Protein AF-A0A1H7MNG2-F1 (afdb_monomer)

Sequence (166 aa):
MIYARLPNTFEGHSAILHAWKQIKAMLRLNQRPMMLIAYEEQSLQQQHTYHSALKDLARDCLLGGEQRDAETWKRSTLAAFYEATRQDPEFAPMWQAMEVVSVPSMDCVGFHLYSPRSRVFPHPLAGAYLAFLHETGDARGVKWSPTSLGRQEAANDASASQREAA

Structure (mmCIF, N/CA/C/O backbone):
data_AF-A0A1H7MNG2-F1
#
_entry.id   AF-A0A1H7MNG2-F1
#
loop_
_atom_site.group_PDB
_atom_site.id
_atom_site.type_symbol
_atom_site.label_atom_id
_atom_site.label_alt_id
_atom_site.label_comp_id
_atom_site.label_asym_id
_atom_site.label_entity_id
_atom_site.label_seq_id
_atom_site.pdbx_PDB_ins_code
_atom_site.Cartn_x
_atom_site.Cartn_y
_atom_site.Cartn_z
_atom_site.occupancy
_atom_site.B_iso_or_equiv
_atom_site.auth_seq_id
_atom_site.auth_comp_id
_atom_site.auth_asym_id
_atom_site.auth_atom_id
_atom_site.pdbx_PDB_model_num
ATOM 1 N N . MET A 1 1 ? 10.542 8.604 0.014 1.00 59.88 1 MET A N 1
ATOM 2 C CA . MET A 1 1 ? 10.933 8.188 -1.347 1.00 59.88 1 MET A CA 1
ATOM 3 C C . MET A 1 1 ? 10.214 9.104 -2.319 1.00 59.88 1 MET A C 1
ATOM 5 O O . MET A 1 1 ? 9.011 9.271 -2.161 1.00 59.88 1 MET A O 1
ATOM 9 N N . ILE A 1 2 ? 10.959 9.785 -3.190 1.00 65.44 2 ILE A N 1
ATOM 10 C CA . ILE A 1 2 ? 10.422 10.716 -4.193 1.00 65.44 2 ILE A CA 1
ATOM 11 C C . ILE A 1 2 ? 10.237 9.908 -5.476 1.00 65.44 2 ILE A C 1
ATOM 13 O O . ILE A 1 2 ? 11.174 9.223 -5.881 1.00 65.44 2 ILE A O 1
ATOM 17 N N . TYR A 1 3 ? 9.058 9.980 -6.087 1.00 67.50 3 TYR A N 1
ATOM 18 C CA . TYR A 1 3 ? 8.751 9.308 -7.348 1.00 67.50 3 TYR A CA 1
ATOM 19 C C . TYR A 1 3 ? 8.491 10.361 -8.425 1.00 67.50 3 TYR A C 1
ATOM 21 O O . TYR A 1 3 ? 7.786 11.339 -8.176 1.00 67.50 3 TYR A O 1
ATOM 29 N N . ALA A 1 4 ? 9.086 10.178 -9.602 1.00 76.56 4 ALA A N 1
ATOM 30 C CA . ALA A 1 4 ? 8.898 11.038 -10.763 1.00 76.56 4 ALA A CA 1
ATOM 31 C C . ALA A 1 4 ? 8.771 10.152 -12.005 1.00 76.56 4 ALA A C 1
ATOM 33 O O . ALA A 1 4 ? 9.703 9.420 -12.337 1.00 76.56 4 ALA A O 1
ATOM 34 N N . ARG A 1 5 ? 7.609 10.203 -12.660 1.00 71.44 5 ARG A N 1
ATOM 35 C CA . ARG A 1 5 ? 7.332 9.486 -13.909 1.00 71.44 5 ARG A CA 1
ATOM 36 C C . ARG A 1 5 ? 7.825 10.318 -15.091 1.00 71.44 5 ARG A C 1
ATOM 38 O O . ARG A 1 5 ? 7.710 11.542 -15.065 1.00 71.44 5 ARG A O 1
ATOM 45 N N . LEU A 1 6 ? 8.370 9.657 -16.111 1.00 81.31 6 LEU A N 1
ATOM 46 C CA . LEU A 1 6 ? 8.923 10.295 -17.310 1.00 81.31 6 LEU A CA 1
ATOM 47 C C . LEU A 1 6 ? 8.179 9.786 -18.561 1.00 81.31 6 LEU A C 1
ATOM 49 O O . LEU A 1 6 ? 8.729 8.956 -19.281 1.00 81.31 6 LEU A O 1
ATOM 53 N N . PRO A 1 7 ? 6.926 10.218 -18.801 1.00 70.69 7 PRO A N 1
ATOM 54 C CA . PRO A 1 7 ? 6.098 9.659 -19.875 1.00 70.69 7 PRO A CA 1
ATOM 55 C C . PRO A 1 7 ? 6.575 10.084 -21.273 1.00 70.69 7 PRO A C 1
ATOM 57 O O . PRO A 1 7 ? 6.586 9.280 -22.199 1.00 70.69 7 PRO A O 1
ATOM 60 N N . ASN A 1 8 ? 7.029 11.329 -21.420 1.00 79.69 8 ASN A N 1
ATOM 61 C CA . ASN A 1 8 ? 7.635 11.856 -22.641 1.00 79.69 8 ASN A CA 1
ATOM 62 C C . ASN A 1 8 ? 8.753 12.861 -22.298 1.00 79.69 8 ASN A C 1
ATOM 64 O O . ASN A 1 8 ? 9.020 13.158 -21.129 1.00 79.69 8 ASN A O 1
ATOM 68 N N . THR A 1 9 ? 9.441 13.380 -23.316 1.00 77.25 9 THR A N 1
ATOM 69 C CA . THR A 1 9 ? 10.607 14.265 -23.145 1.00 77.25 9 THR A CA 1
ATOM 70 C C . THR A 1 9 ? 10.271 15.587 -22.449 1.00 77.25 9 THR A C 1
ATOM 72 O O . THR A 1 9 ? 11.054 16.052 -21.618 1.00 77.25 9 THR A O 1
ATOM 75 N N . PHE A 1 10 ? 9.113 16.181 -22.741 1.00 75.88 10 PHE A N 1
ATOM 76 C CA . PHE A 1 10 ? 8.705 17.473 -22.184 1.00 75.88 10 PHE A CA 1
ATOM 77 C C . PHE A 1 10 ? 8.253 17.360 -20.725 1.00 75.88 10 PHE A C 1
ATOM 79 O O . PHE A 1 10 ? 8.715 18.110 -19.859 1.00 75.88 10 PHE A O 1
ATOM 86 N N . GLU A 1 11 ? 7.393 16.395 -20.419 1.00 73.56 11 GLU A N 1
ATOM 87 C CA . GLU A 1 11 ? 6.890 16.187 -19.062 1.00 73.56 11 GLU A CA 1
ATOM 88 C C . GLU A 1 11 ? 7.941 15.572 -18.151 1.00 73.56 11 GLU A C 1
ATOM 90 O O . GLU A 1 11 ? 8.072 15.978 -16.994 1.00 73.56 11 GLU A O 1
ATOM 95 N N . GLY A 1 12 ? 8.762 14.671 -18.694 1.00 81.69 12 GLY A N 1
ATOM 96 C CA . GLY A 1 12 ? 9.892 14.102 -17.978 1.00 81.69 12 GLY A CA 1
ATOM 97 C C . GLY A 1 12 ? 10.885 15.175 -17.535 1.00 81.69 12 GLY A C 1
ATOM 98 O O . GLY A 1 12 ? 11.341 15.158 -16.392 1.00 81.69 12 GLY A O 1
ATOM 99 N N . HIS A 1 13 ? 11.161 16.172 -18.382 1.00 79.88 13 HIS A N 1
ATOM 100 C CA . HIS A 1 13 ? 12.006 17.304 -18.002 1.00 79.88 13 HIS A CA 1
ATOM 101 C C . HIS A 1 13 ? 11.436 18.071 -16.797 1.00 79.88 13 HIS A C 1
ATOM 103 O O . HIS A 1 13 ? 12.147 18.318 -15.819 1.00 79.88 13 HIS A O 1
ATOM 109 N N . SER A 1 14 ? 10.141 18.398 -16.826 1.00 82.62 14 SER A N 1
ATOM 110 C CA . SER A 1 14 ? 9.462 19.080 -15.716 1.00 82.62 14 SER A CA 1
ATOM 111 C C . SER A 1 14 ? 9.470 18.246 -14.426 1.00 82.62 14 SER A C 1
ATOM 113 O O . SER A 1 14 ? 9.797 18.759 -13.349 1.00 82.62 14 SER A O 1
ATOM 115 N N . ALA A 1 15 ? 9.186 16.944 -14.526 1.00 81.06 15 ALA A N 1
ATOM 116 C CA . ALA A 1 15 ? 9.182 16.017 -13.398 1.00 81.06 15 ALA A CA 1
ATOM 117 C C . ALA A 1 15 ? 10.573 15.886 -12.750 1.00 81.06 15 ALA A C 1
ATOM 119 O O . ALA A 1 15 ? 10.695 15.949 -11.522 1.00 81.06 15 ALA A O 1
ATOM 120 N N . ILE A 1 16 ? 11.637 15.800 -13.559 1.00 87.06 16 ILE A N 1
ATOM 121 C CA . ILE A 1 16 ? 13.027 15.796 -13.076 1.00 87.06 16 ILE A CA 1
ATOM 122 C C . ILE A 1 16 ? 13.352 17.106 -12.366 1.00 87.06 16 ILE A C 1
ATOM 124 O O . ILE A 1 16 ? 13.914 17.078 -11.272 1.00 87.06 16 ILE A O 1
ATOM 128 N N . LEU A 1 17 ? 12.982 18.258 -12.935 1.00 89.00 17 LEU A N 1
ATOM 129 C CA . LEU A 1 17 ? 13.218 19.552 -12.290 1.00 89.00 17 LEU A CA 1
ATOM 130 C C . LEU A 1 17 ? 12.484 19.668 -10.950 1.00 89.00 17 LEU A C 1
ATOM 132 O O . LEU A 1 17 ? 13.028 20.229 -9.994 1.00 89.00 17 LEU A O 1
ATOM 136 N N . HIS A 1 18 ? 11.269 19.127 -10.853 1.00 83.69 18 HIS A N 1
ATOM 137 C CA . HIS A 1 18 ? 10.522 19.094 -9.601 1.00 83.69 18 HIS A CA 1
ATOM 138 C C . HIS A 1 18 ? 11.220 18.219 -8.548 1.00 83.69 18 HIS A C 1
ATOM 140 O O . HIS A 1 18 ? 11.464 18.682 -7.431 1.00 83.69 18 HIS A O 1
ATOM 146 N N . ALA A 1 19 ? 11.618 16.996 -8.913 1.00 85.31 19 ALA A N 1
ATOM 147 C CA . ALA A 1 19 ? 12.379 16.108 -8.034 1.00 85.31 19 ALA A CA 1
ATOM 148 C C . ALA A 1 19 ? 13.726 16.732 -7.624 1.00 85.31 19 ALA A C 1
ATOM 150 O O . ALA A 1 19 ? 14.122 16.675 -6.457 1.00 85.31 19 ALA A O 1
ATOM 151 N N . TRP A 1 20 ? 14.399 17.416 -8.553 1.00 90.69 20 TRP A N 1
ATOM 152 C CA . TRP A 1 20 ? 15.676 18.082 -8.316 1.00 90.69 20 TRP A CA 1
ATOM 153 C C . TRP A 1 20 ? 15.587 19.182 -7.258 1.00 90.69 20 TRP A C 1
ATOM 155 O O . TRP A 1 20 ? 16.503 19.318 -6.449 1.00 90.69 20 TRP A O 1
ATOM 165 N N . LYS A 1 21 ? 14.482 19.939 -7.190 1.00 90.50 21 LYS A N 1
ATOM 166 C CA . LYS A 1 21 ? 14.283 20.947 -6.129 1.00 90.50 21 LYS A CA 1
ATOM 167 C C . LYS A 1 21 ? 14.353 20.321 -4.734 1.00 90.50 21 LYS A C 1
ATOM 169 O O . LYS A 1 21 ? 14.997 20.880 -3.847 1.00 90.50 21 LYS A O 1
ATOM 174 N N . GLN A 1 22 ? 13.736 19.155 -4.560 1.00 86.56 22 GLN A N 1
ATOM 175 C CA . GLN A 1 22 ? 13.725 18.428 -3.290 1.00 86.56 22 GLN A CA 1
ATOM 176 C C . GLN A 1 22 ? 15.097 17.804 -2.995 1.00 86.56 22 GLN A C 1
ATOM 178 O O . GLN A 1 22 ? 15.631 17.974 -1.900 1.00 86.56 22 GLN A O 1
ATOM 183 N N . ILE A 1 23 ? 15.722 17.170 -3.993 1.00 89.50 23 ILE A N 1
ATOM 184 C CA . ILE A 1 23 ? 17.072 16.591 -3.876 1.00 89.50 23 ILE A CA 1
ATOM 185 C C . ILE A 1 23 ? 18.098 17.664 -3.502 1.00 89.50 23 ILE A C 1
ATOM 187 O O . ILE A 1 23 ? 18.907 17.466 -2.598 1.00 89.50 23 ILE A O 1
ATOM 191 N N . LYS A 1 24 ? 18.037 18.838 -4.138 1.00 92.12 24 LYS A N 1
ATOM 192 C CA . LYS A 1 24 ? 18.921 19.972 -3.845 1.00 92.12 24 LYS A CA 1
ATOM 193 C C . LYS A 1 24 ? 18.782 20.448 -2.398 1.00 92.12 24 LYS A C 1
ATOM 195 O O . LYS A 1 24 ? 19.783 20.817 -1.789 1.00 92.12 24 LYS A O 1
ATOM 200 N N . ALA A 1 25 ? 17.570 20.439 -1.841 1.00 90.19 25 ALA A N 1
ATOM 201 C CA . ALA A 1 25 ? 17.353 20.762 -0.433 1.00 90.19 25 ALA A CA 1
ATOM 202 C C . ALA A 1 25 ? 17.999 19.718 0.496 1.00 90.19 25 ALA A C 1
ATOM 204 O O . ALA A 1 25 ? 18.673 20.096 1.449 1.00 90.19 25 ALA A O 1
ATOM 205 N N . MET A 1 26 ? 17.882 18.426 0.174 1.00 88.12 26 MET A N 1
ATOM 206 C CA . MET A 1 26 ? 18.513 17.337 0.937 1.00 88.12 26 MET A CA 1
ATOM 207 C C . MET A 1 26 ? 20.047 17.407 0.890 1.00 88.12 26 MET A C 1
ATOM 209 O O . MET A 1 26 ? 20.707 17.280 1.920 1.00 88.12 26 MET A O 1
ATOM 213 N N . LEU A 1 27 ? 20.626 17.685 -0.283 1.00 92.19 27 LEU A N 1
ATOM 214 C CA . LEU A 1 27 ? 22.076 17.837 -0.451 1.00 92.19 27 LEU A CA 1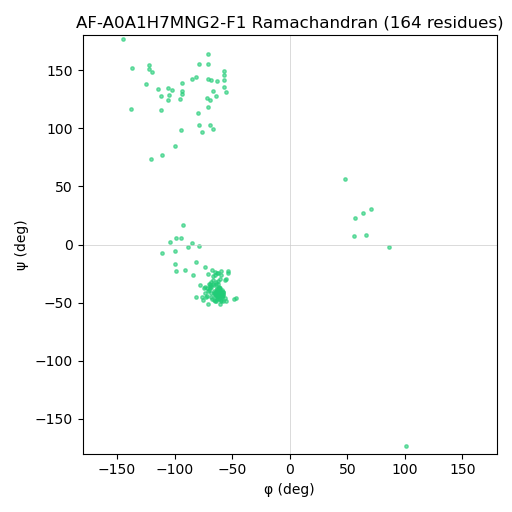
ATOM 215 C C . LEU A 1 27 ? 22.638 19.016 0.356 1.00 92.19 27 LEU A C 1
ATOM 217 O O . LEU A 1 27 ? 23.712 18.904 0.937 1.00 92.19 27 LEU A O 1
ATOM 221 N N . ARG A 1 28 ? 21.899 20.132 0.451 1.00 94.50 28 ARG A N 1
ATOM 222 C CA . ARG A 1 28 ? 22.279 21.278 1.303 1.00 94.50 28 ARG A CA 1
ATOM 223 C C . ARG A 1 28 ? 22.322 20.932 2.792 1.00 94.50 28 ARG A C 1
ATOM 225 O O . ARG A 1 28 ? 23.028 21.597 3.539 1.00 94.50 28 ARG A O 1
ATOM 232 N N . LEU A 1 29 ? 21.587 19.904 3.207 1.00 92.88 29 LEU A N 1
ATOM 233 C CA . LEU A 1 29 ? 21.565 19.383 4.573 1.00 92.88 29 LEU A CA 1
ATOM 234 C C . LEU A 1 29 ? 22.579 18.240 4.783 1.00 92.88 29 LEU A C 1
ATOM 236 O O . LEU A 1 29 ? 22.458 17.494 5.750 1.00 92.88 29 LEU A O 1
ATOM 240 N N . ASN A 1 30 ? 23.561 18.074 3.883 1.00 91.69 30 ASN A N 1
ATOM 241 C CA . ASN A 1 30 ? 24.557 16.992 3.898 1.00 91.69 30 ASN A CA 1
ATOM 242 C C . ASN A 1 30 ? 23.966 15.569 3.897 1.00 91.69 30 ASN A C 1
ATOM 244 O O . ASN A 1 30 ? 24.635 14.603 4.271 1.00 91.69 30 ASN A O 1
ATOM 248 N N . GLN A 1 31 ? 22.726 15.406 3.435 1.00 91.06 31 GLN A N 1
ATOM 249 C CA . GLN A 1 31 ? 22.147 14.085 3.206 1.00 91.06 31 GLN A CA 1
ATOM 250 C C . GLN A 1 31 ? 22.674 13.498 1.888 1.00 91.06 31 GLN A C 1
ATOM 252 O O . GLN A 1 31 ? 23.057 14.231 0.976 1.00 91.06 31 GLN A O 1
ATOM 257 N N . ARG A 1 32 ? 22.675 12.164 1.767 1.00 87.81 32 ARG A N 1
ATOM 258 C CA . ARG A 1 32 ? 23.110 11.437 0.560 1.00 87.81 32 ARG A CA 1
ATOM 259 C C . ARG A 1 32 ? 21.915 10.764 -0.130 1.00 87.81 32 ARG A C 1
ATOM 261 O O . ARG A 1 32 ? 21.717 9.563 0.055 1.00 87.81 32 ARG A O 1
ATOM 268 N N . PRO A 1 33 ? 21.075 11.514 -0.867 1.00 84.69 33 PRO A N 1
ATOM 269 C CA . PRO A 1 33 ? 19.953 10.927 -1.590 1.00 84.69 33 PRO A CA 1
ATOM 270 C C . PRO A 1 33 ? 20.448 10.048 -2.751 1.00 84.69 33 PRO A C 1
ATOM 272 O O . PRO A 1 33 ? 21.394 10.403 -3.449 1.00 84.69 33 PRO A O 1
ATOM 275 N N . MET A 1 34 ? 19.778 8.916 -2.972 1.00 82.31 34 MET A N 1
ATOM 276 C CA . MET A 1 34 ? 19.978 8.029 -4.123 1.00 82.31 34 MET A CA 1
ATOM 277 C C . MET A 1 34 ? 18.803 8.196 -5.091 1.00 82.31 34 MET A C 1
ATOM 279 O O . MET A 1 34 ? 17.650 8.208 -4.660 1.00 82.31 34 MET A O 1
ATOM 283 N N . MET A 1 35 ? 19.091 8.313 -6.388 1.00 79.56 35 MET A N 1
ATOM 284 C CA . MET A 1 35 ? 18.084 8.320 -7.451 1.00 79.56 35 MET A CA 1
ATOM 285 C C . MET A 1 35 ? 18.115 6.975 -8.177 1.00 79.56 35 MET A C 1
ATOM 287 O O . MET A 1 35 ? 19.181 6.530 -8.595 1.00 79.56 35 MET A O 1
ATOM 291 N N . LEU A 1 36 ? 16.952 6.340 -8.319 1.00 77.25 36 LEU A N 1
ATOM 292 C CA . LEU A 1 36 ? 16.772 5.107 -9.081 1.00 77.25 36 LEU A CA 1
ATOM 293 C C . LEU A 1 36 ? 15.928 5.426 -10.316 1.00 77.25 36 LEU A C 1
ATOM 295 O O . LEU A 1 36 ? 14.853 6.007 -10.181 1.00 77.25 36 LEU A O 1
ATOM 299 N N . ILE A 1 37 ? 16.410 5.038 -11.495 1.00 79.50 37 ILE A N 1
ATOM 300 C CA . ILE A 1 37 ? 15.651 5.105 -12.746 1.00 79.50 37 ILE A CA 1
ATOM 301 C C . ILE A 1 37 ? 15.244 3.675 -13.090 1.00 79.50 37 ILE A C 1
ATOM 303 O O . ILE A 1 37 ? 16.097 2.792 -13.159 1.00 79.50 37 ILE A O 1
ATOM 307 N N . ALA A 1 38 ? 13.948 3.449 -13.265 1.00 71.50 38 ALA A N 1
ATOM 308 C CA . ALA A 1 38 ? 13.382 2.151 -13.601 1.00 71.50 38 ALA A CA 1
ATOM 309 C C . ALA A 1 38 ? 12.304 2.323 -14.673 1.00 71.50 38 ALA A C 1
ATOM 311 O O . ALA A 1 38 ? 11.677 3.381 -14.756 1.00 71.50 38 ALA A O 1
ATOM 312 N N . TYR A 1 39 ? 12.098 1.283 -15.479 1.00 69.19 39 TYR A N 1
ATOM 313 C CA . TYR A 1 39 ? 10.963 1.221 -16.393 1.00 69.19 39 TYR A CA 1
ATOM 314 C C . TYR A 1 39 ? 9.677 1.025 -15.600 1.00 69.19 39 TYR A C 1
ATOM 316 O O . TYR A 1 39 ? 9.659 0.317 -14.592 1.00 69.19 39 TYR A O 1
ATOM 324 N N . GLU A 1 40 ? 8.608 1.669 -16.052 1.00 60.06 40 GLU A N 1
ATOM 325 C CA . GLU A 1 40 ? 7.304 1.533 -15.426 1.00 60.06 40 GLU A CA 1
ATOM 326 C C . GLU A 1 40 ? 6.682 0.196 -15.827 1.00 60.06 40 GLU A C 1
ATOM 328 O O . GLU A 1 40 ? 6.101 0.036 -16.896 1.00 60.06 40 GLU A O 1
ATOM 333 N N . GLU A 1 41 ? 6.836 -0.793 -14.957 1.00 65.94 41 GLU A N 1
ATOM 334 C CA . GLU A 1 41 ? 6.016 -1.994 -15.000 1.00 65.94 41 GLU A CA 1
ATOM 335 C C . GLU A 1 41 ? 4.678 -1.706 -14.307 1.00 65.94 41 GLU A C 1
ATOM 337 O O . GLU A 1 41 ? 4.642 -1.021 -13.283 1.00 65.94 41 GLU A O 1
ATOM 342 N N . GLN A 1 42 ? 3.572 -2.275 -14.802 1.00 60.00 42 GLN A N 1
ATOM 343 C CA . GLN A 1 42 ? 2.251 -2.153 -14.155 1.00 60.00 42 GLN A CA 1
ATOM 344 C C . GLN A 1 42 ? 2.272 -2.582 -12.673 1.00 60.00 42 GLN A C 1
ATOM 346 O O . GLN A 1 42 ? 1.472 -2.109 -11.865 1.00 60.00 42 GLN A O 1
ATOM 351 N N . SER A 1 43 ? 3.225 -3.441 -12.301 1.00 65.00 43 SER A N 1
ATOM 352 C CA . SER A 1 43 ? 3.512 -3.835 -10.923 1.00 65.00 43 SER A CA 1
ATOM 353 C C . SER A 1 43 ? 3.940 -2.645 -10.048 1.00 65.00 43 SER A C 1
ATOM 355 O O . SER A 1 43 ? 3.462 -2.518 -8.925 1.00 65.00 43 SER A O 1
ATOM 357 N N . LEU A 1 44 ? 4.782 -1.733 -10.546 1.00 69.19 44 LEU A N 1
ATOM 358 C CA . LEU A 1 44 ? 5.268 -0.566 -9.801 1.00 69.19 44 LEU A CA 1
ATOM 359 C C . LEU A 1 44 ? 4.161 0.455 -9.534 1.00 69.19 44 LEU A C 1
ATOM 361 O O . LEU A 1 44 ? 4.116 1.036 -8.448 1.00 69.19 44 LEU A O 1
ATOM 365 N N . GLN A 1 45 ? 3.253 0.635 -10.492 1.00 71.25 45 GLN A N 1
ATOM 366 C CA . GLN A 1 45 ? 2.102 1.522 -10.339 1.00 71.25 45 GLN A CA 1
ATOM 367 C C . GLN A 1 45 ? 1.171 1.019 -9.228 1.00 71.25 45 GLN A C 1
ATOM 369 O O . GLN A 1 45 ? 0.868 1.750 -8.288 1.00 71.25 45 GLN A O 1
ATOM 374 N N . GLN A 1 46 ? 0.823 -0.271 -9.248 1.00 73.00 46 GLN A N 1
ATOM 375 C CA . GLN A 1 46 ? 0.037 -0.890 -8.175 1.00 73.00 46 GLN A CA 1
ATOM 376 C C . GLN A 1 46 ? 0.731 -0.784 -6.814 1.00 73.00 46 GLN A C 1
ATOM 378 O O . GLN A 1 46 ? 0.075 -0.518 -5.802 1.00 73.00 46 GLN A O 1
ATOM 383 N N . GLN A 1 47 ? 2.061 -0.945 -6.787 1.00 77.81 47 GLN A N 1
ATOM 384 C CA . GLN A 1 47 ? 2.851 -0.756 -5.573 1.00 77.81 47 GLN A CA 1
ATOM 385 C C . GLN A 1 47 ? 2.706 0.648 -5.006 1.00 77.81 47 GLN A C 1
ATOM 387 O O . GLN A 1 47 ? 2.492 0.811 -3.803 1.00 77.81 47 GLN A O 1
ATOM 392 N N . HIS A 1 48 ? 2.764 1.659 -5.862 1.00 80.94 48 HIS A N 1
ATOM 393 C CA . HIS A 1 48 ? 2.569 3.039 -5.455 1.00 80.94 48 HIS A CA 1
ATOM 394 C C . HIS A 1 48 ? 1.171 3.276 -4.865 1.00 80.94 48 HIS A C 1
ATOM 396 O O . HIS A 1 48 ? 1.059 3.830 -3.764 1.00 80.94 48 HIS A O 1
ATOM 402 N N . THR A 1 49 ? 0.123 2.786 -5.533 1.00 84.88 49 THR A N 1
ATOM 403 C CA . THR A 1 49 ? -1.270 2.955 -5.100 1.00 84.88 49 THR A CA 1
ATOM 404 C C . THR A 1 49 ? -1.522 2.329 -3.731 1.00 84.88 49 THR A C 1
ATOM 406 O O . THR A 1 49 ? -1.981 3.023 -2.818 1.00 84.88 49 THR A O 1
ATOM 409 N N . TYR A 1 50 ? -1.154 1.058 -3.520 1.00 85.50 50 TYR A N 1
ATOM 410 C CA . TYR A 1 50 ? -1.402 0.426 -2.222 1.00 85.50 50 TYR A CA 1
ATOM 411 C C . TYR A 1 50 ? -0.524 1.039 -1.114 1.00 85.50 50 TYR A C 1
ATOM 413 O O . TYR A 1 50 ? -0.958 1.137 0.034 1.00 85.50 50 TYR A O 1
ATOM 421 N N . HIS A 1 51 ? 0.702 1.497 -1.418 1.00 86.75 51 HIS A N 1
ATOM 422 C CA . HIS A 1 51 ? 1.547 2.184 -0.432 1.00 86.75 51 HIS A CA 1
ATOM 423 C C . HIS A 1 51 ? 0.952 3.523 0.004 1.00 86.75 51 HIS A C 1
ATOM 425 O O . HIS A 1 51 ? 1.105 3.910 1.165 1.00 86.75 51 HIS A O 1
ATOM 431 N N . SER A 1 52 ? 0.282 4.228 -0.907 1.00 89.06 52 SER A N 1
ATOM 432 C CA . SER A 1 52 ? -0.472 5.432 -0.571 1.00 89.06 52 SER A CA 1
ATOM 433 C C . SER A 1 52 ? -1.697 5.098 0.283 1.00 89.06 52 SER A C 1
ATOM 435 O O . SER A 1 52 ? -1.886 5.711 1.335 1.00 89.06 52 SER A O 1
ATOM 437 N N . ALA A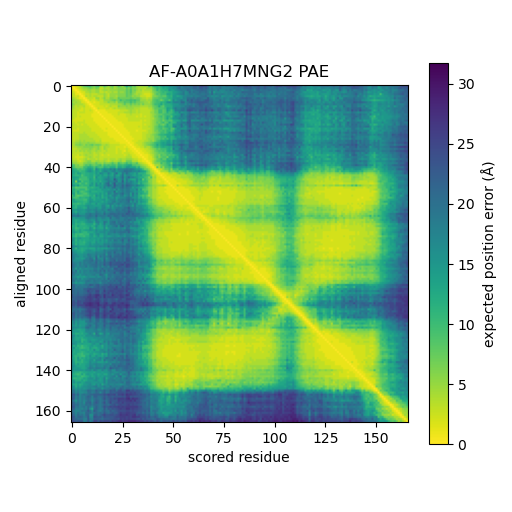 1 53 ? -2.458 4.062 -0.084 1.00 89.69 53 ALA A N 1
ATOM 438 C CA . ALA A 1 53 ? -3.630 3.627 0.676 1.00 89.69 53 ALA A CA 1
ATOM 439 C C . ALA A 1 53 ? -3.270 3.258 2.129 1.00 89.69 53 ALA A C 1
ATOM 441 O O . ALA A 1 53 ? -3.949 3.657 3.072 1.00 89.69 53 ALA A O 1
ATOM 442 N N . LEU A 1 54 ? -2.140 2.578 2.337 1.00 91.38 54 LEU A N 1
ATOM 443 C CA . LEU A 1 54 ? -1.637 2.239 3.672 1.00 91.38 54 LEU A CA 1
ATOM 444 C C . LEU A 1 54 ? -1.265 3.466 4.515 1.00 91.38 54 LEU A C 1
ATOM 446 O O . LEU A 1 54 ? -1.428 3.444 5.734 1.00 91.38 54 LEU A O 1
ATOM 450 N N . LYS A 1 55 ? -0.768 4.541 3.894 1.00 91.56 55 LYS A N 1
ATOM 451 C CA . LYS A 1 55 ? -0.500 5.800 4.605 1.00 91.56 55 LYS A CA 1
ATOM 452 C C . LYS A 1 55 ? -1.789 6.502 5.007 1.00 91.56 55 LYS A C 1
ATOM 454 O O . LYS A 1 55 ? -1.845 7.051 6.103 1.00 91.56 55 LYS A O 1
ATOM 459 N N . ASP A 1 56 ? -2.799 6.481 4.142 1.00 91.25 56 ASP A N 1
ATOM 460 C CA . ASP A 1 56 ? -4.112 7.048 4.455 1.00 91.25 56 ASP A CA 1
ATOM 461 C C . ASP A 1 56 ? -4.775 6.276 5.609 1.00 91.25 56 ASP A C 1
ATOM 463 O O . ASP A 1 56 ? -5.243 6.891 6.564 1.00 91.25 56 ASP A O 1
ATOM 467 N N . LEU A 1 57 ? -4.691 4.939 5.598 1.00 90.81 57 LEU A N 1
ATOM 468 C CA . LEU A 1 57 ? -5.103 4.086 6.720 1.00 90.81 57 LEU A CA 1
ATOM 469 C C . LEU A 1 57 ? -4.359 4.430 8.016 1.00 90.81 57 LEU A C 1
ATOM 471 O O . LEU A 1 57 ? -4.986 4.616 9.053 1.00 90.81 57 LEU A O 1
ATOM 475 N N . ALA A 1 58 ? -3.032 4.555 7.959 1.00 91.50 58 ALA A N 1
ATOM 476 C CA . ALA A 1 58 ? -2.219 4.892 9.127 1.00 91.50 58 ALA A CA 1
ATOM 477 C C . ALA A 1 58 ? -2.541 6.269 9.721 1.00 91.50 58 ALA A C 1
ATOM 479 O O . ALA A 1 58 ? -2.408 6.469 10.927 1.00 91.50 58 ALA A O 1
ATOM 480 N N . ARG A 1 59 ? -2.957 7.218 8.879 1.00 91.75 59 ARG A N 1
ATOM 481 C CA . ARG A 1 59 ? -3.338 8.568 9.298 1.00 91.75 59 ARG A CA 1
ATOM 482 C C . ARG A 1 59 ? -4.717 8.594 9.956 1.00 91.75 59 ARG A C 1
ATOM 484 O O . ARG A 1 59 ? -4.879 9.258 10.976 1.00 91.75 59 ARG A O 1
ATOM 491 N N . ASP A 1 60 ? -5.691 7.910 9.359 1.00 90.25 60 ASP A N 1
ATOM 492 C CA . ASP A 1 60 ? 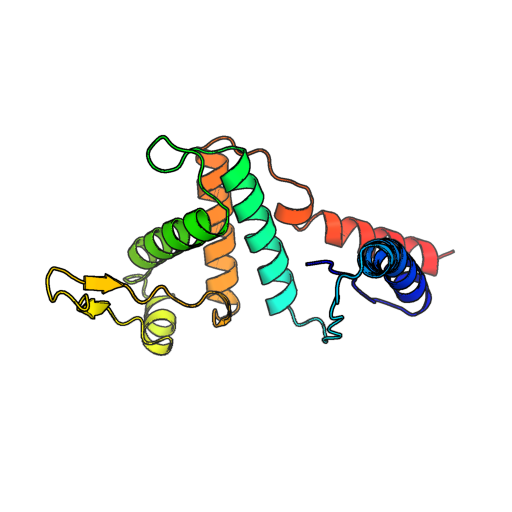-7.105 8.084 9.705 1.00 90.25 60 ASP A CA 1
ATOM 493 C C . ASP A 1 60 ? -7.638 6.994 10.656 1.00 90.25 60 ASP A C 1
ATOM 495 O O . ASP A 1 60 ? -8.682 7.187 11.277 1.00 90.25 60 ASP A O 1
ATOM 499 N N . CYS A 1 61 ? -6.950 5.856 10.801 1.00 90.31 61 CYS A N 1
ATOM 500 C CA . CYS A 1 61 ? -7.409 4.719 11.604 1.00 90.31 61 CYS A CA 1
ATOM 501 C C . CYS A 1 61 ? -6.459 4.357 12.752 1.00 90.31 61 CYS A C 1
ATOM 503 O O . CYS A 1 61 ? -5.234 4.432 12.644 1.00 90.31 61 CYS A O 1
ATOM 505 N N . LEU A 1 62 ? -7.047 3.856 13.842 1.00 90.44 62 LEU A N 1
ATOM 506 C CA . LEU A 1 62 ? -6.322 3.226 14.945 1.00 90.44 62 LEU A CA 1
ATOM 507 C C . LEU A 1 62 ? -6.257 1.713 14.730 1.00 90.44 62 LEU A C 1
ATOM 509 O O . LEU A 1 62 ? -7.250 1.087 14.354 1.00 90.44 62 LEU A O 1
ATOM 513 N N . LEU A 1 63 ? -5.103 1.117 15.016 1.00 88.00 63 LEU A N 1
ATOM 514 C CA . LEU A 1 63 ? -4.907 -0.328 15.004 1.00 88.00 63 LEU A CA 1
ATOM 515 C C . LEU A 1 63 ? -4.684 -0.797 16.442 1.00 88.00 63 LEU A C 1
ATOM 517 O O . LEU A 1 63 ? -3.713 -0.399 17.083 1.00 88.00 63 LEU A O 1
ATOM 521 N N . GLY A 1 64 ? -5.601 -1.615 16.967 1.00 85.12 64 GLY A N 1
ATOM 522 C CA . GLY A 1 64 ? -5.536 -2.066 18.364 1.00 85.12 64 GLY A CA 1
ATOM 523 C C . GLY A 1 64 ? -5.674 -0.931 19.388 1.00 85.12 64 GLY A C 1
ATOM 524 O O . GLY A 1 64 ? -5.132 -1.031 20.480 1.00 85.12 64 GLY A O 1
ATOM 525 N N . GLY A 1 65 ? -6.362 0.158 19.025 1.00 89.06 65 GLY A N 1
ATOM 526 C CA . GLY A 1 65 ? -6.552 1.332 19.886 1.00 89.06 65 GLY A CA 1
ATOM 527 C C . GLY A 1 65 ? -5.434 2.378 19.817 1.00 89.06 65 GLY A C 1
ATOM 528 O O . GLY A 1 65 ? -5.569 3.434 20.425 1.00 89.06 65 GLY A O 1
ATOM 529 N N . GLU A 1 66 ? -4.372 2.142 19.044 1.00 90.94 66 GLU A N 1
ATOM 530 C CA . GLU A 1 66 ? -3.235 3.061 18.926 1.00 90.94 66 GLU A CA 1
ATOM 531 C C . GLU A 1 66 ? -2.989 3.501 17.479 1.00 90.94 66 GLU A C 1
ATOM 533 O O . GLU A 1 66 ? -3.316 2.787 16.526 1.00 90.94 66 GLU A O 1
ATOM 538 N N . GLN A 1 67 ? -2.374 4.676 17.302 1.00 91.12 67 GLN A N 1
ATOM 539 C CA . GLN A 1 67 ? -1.851 5.070 15.996 1.00 91.12 67 GLN A CA 1
ATOM 540 C C . GLN A 1 67 ? -0.617 4.235 15.673 1.00 91.12 67 GLN A C 1
ATOM 542 O O . GLN A 1 67 ? 0.340 4.174 16.446 1.00 91.12 67 GLN A O 1
ATOM 547 N N . ARG A 1 68 ? -0.646 3.594 14.508 1.00 91.00 68 ARG A N 1
ATOM 548 C CA . ARG A 1 68 ? 0.437 2.750 14.012 1.00 91.00 68 ARG A CA 1
ATOM 549 C C . ARG A 1 68 ? 0.914 3.268 12.669 1.00 91.00 68 ARG A C 1
ATOM 551 O O . ARG A 1 68 ? 0.158 3.872 11.914 1.00 91.00 68 ARG A O 1
ATOM 558 N N . ASP A 1 69 ? 2.186 3.042 12.384 1.00 92.00 69 ASP A N 1
ATOM 559 C CA . ASP A 1 69 ? 2.800 3.453 11.132 1.00 92.00 69 ASP A CA 1
ATOM 560 C C . ASP A 1 69 ? 2.303 2.603 9.951 1.00 92.00 69 ASP A C 1
ATOM 562 O O . ASP A 1 69 ? 1.739 1.516 10.109 1.00 92.00 69 ASP A O 1
ATOM 566 N N . ALA A 1 70 ? 2.539 3.102 8.738 1.00 88.50 70 ALA A N 1
ATOM 567 C CA . ALA A 1 70 ? 2.091 2.446 7.513 1.00 88.50 70 ALA A CA 1
ATOM 568 C C . ALA A 1 70 ? 2.677 1.031 7.335 1.00 88.50 70 ALA A C 1
ATOM 570 O O . ALA A 1 70 ? 2.023 0.180 6.738 1.00 88.50 70 ALA A O 1
ATOM 571 N N . GLU A 1 71 ? 3.879 0.753 7.854 1.00 87.12 71 GLU A N 1
ATOM 572 C CA . GLU A 1 71 ? 4.486 -0.581 7.767 1.00 87.12 71 GLU A CA 1
ATOM 573 C C . GLU A 1 71 ? 3.824 -1.570 8.738 1.00 87.12 71 GLU A C 1
ATOM 575 O O . GLU A 1 71 ? 3.588 -2.723 8.373 1.00 87.12 71 GLU A O 1
ATOM 580 N N . THR A 1 72 ? 3.445 -1.136 9.945 1.00 88.69 72 THR A N 1
ATOM 581 C CA . THR A 1 72 ? 2.645 -1.972 10.855 1.00 88.69 72 THR A CA 1
ATOM 582 C C . THR A 1 72 ? 1.262 -2.248 10.272 1.00 88.69 72 THR A C 1
ATOM 584 O O . THR A 1 72 ? 0.821 -3.400 10.268 1.00 88.69 72 THR A O 1
ATOM 587 N N . TRP A 1 73 ? 0.605 -1.226 9.712 1.00 89.56 73 TRP A N 1
ATOM 588 C CA . TRP A 1 73 ? -0.657 -1.402 8.990 1.00 89.56 73 TRP A CA 1
ATOM 589 C C . TRP A 1 73 ? -0.516 -2.406 7.854 1.00 89.56 73 TRP A C 1
ATOM 591 O O . TRP A 1 73 ? -1.309 -3.337 7.782 1.00 89.56 73 TRP A O 1
ATOM 601 N N . LYS A 1 74 ? 0.544 -2.290 7.048 1.00 89.31 74 LYS A N 1
ATOM 602 C CA . LYS A 1 74 ? 0.849 -3.225 5.962 1.00 89.31 74 LYS A CA 1
ATOM 603 C C . LYS A 1 74 ? 0.949 -4.664 6.454 1.00 89.31 74 LYS A C 1
ATOM 605 O O . LYS A 1 74 ? 0.361 -5.551 5.849 1.00 89.31 74 LYS A O 1
ATOM 610 N N . ARG A 1 75 ? 1.700 -4.915 7.530 1.00 87.12 75 ARG A N 1
ATOM 611 C CA . ARG A 1 75 ? 1.852 -6.269 8.091 1.00 87.12 75 ARG A CA 1
ATOM 612 C C . ARG A 1 75 ? 0.513 -6.825 8.565 1.00 87.12 75 ARG A C 1
ATOM 614 O O . ARG A 1 75 ? 0.203 -7.978 8.287 1.00 87.12 75 ARG A O 1
ATOM 621 N N . SER A 1 76 ? -0.286 -5.996 9.234 1.00 88.44 76 SER A N 1
ATOM 622 C CA . SER A 1 76 ? -1.597 -6.396 9.744 1.00 88.44 76 SER A CA 1
ATOM 623 C C . SER A 1 76 ? -2.597 -6.685 8.623 1.00 88.44 76 SER A C 1
ATOM 625 O O . SER A 1 76 ? -3.235 -7.736 8.639 1.00 88.44 76 SER A O 1
ATOM 627 N N . THR A 1 77 ? -2.702 -5.810 7.621 1.00 89.38 77 THR A N 1
ATOM 628 C CA . THR A 1 77 ? -3.619 -6.001 6.490 1.00 89.38 77 THR A CA 1
ATOM 629 C C . THR A 1 77 ? -3.180 -7.145 5.589 1.00 89.38 77 THR A C 1
ATOM 631 O O . THR A 1 77 ? -4.036 -7.877 5.110 1.00 89.38 77 THR A O 1
ATOM 634 N N . LEU A 1 78 ? -1.873 -7.359 5.395 1.00 88.75 78 LEU A N 1
ATOM 635 C CA . LEU A 1 78 ? -1.363 -8.527 4.670 1.00 88.75 78 LEU A CA 1
ATOM 636 C C . LEU A 1 78 ? -1.688 -9.833 5.392 1.00 88.75 78 LEU A C 1
ATOM 638 O O . LEU A 1 78 ? -2.099 -10.787 4.740 1.00 88.75 78 LEU A O 1
ATOM 642 N N . ALA A 1 79 ? -1.524 -9.884 6.716 1.00 86.00 79 ALA A N 1
ATOM 643 C CA . ALA A 1 79 ? -1.885 -11.064 7.495 1.00 86.00 79 ALA A CA 1
ATOM 644 C C . ALA A 1 79 ? -3.395 -11.343 7.420 1.00 86.00 79 ALA A C 1
ATOM 646 O O . ALA A 1 79 ? -3.795 -12.477 7.176 1.00 86.00 79 ALA A O 1
ATOM 647 N N . ALA A 1 80 ? -4.229 -10.306 7.555 1.00 87.81 80 ALA A N 1
ATOM 648 C CA . ALA A 1 80 ? -5.680 -10.432 7.430 1.00 87.81 80 ALA A CA 1
ATOM 649 C C . ALA A 1 80 ? -6.108 -10.885 6.023 1.00 87.81 80 ALA A C 1
ATOM 651 O O . ALA A 1 80 ? -6.943 -11.775 5.887 1.00 87.81 80 ALA A O 1
ATOM 652 N N . PHE A 1 81 ? -5.500 -10.316 4.980 1.00 89.75 81 PHE A N 1
ATOM 653 C CA . PHE A 1 81 ? -5.762 -10.689 3.592 1.00 89.75 81 PHE A CA 1
ATOM 654 C C . PHE A 1 81 ? -5.333 -12.128 3.293 1.00 89.75 81 PHE A C 1
ATOM 656 O O . PHE A 1 81 ? -6.072 -12.872 2.653 1.00 89.75 81 PHE A O 1
ATOM 663 N N . TYR A 1 82 ? -4.165 -12.543 3.791 1.00 87.75 82 TYR A N 1
ATOM 664 C CA . TYR A 1 82 ? -3.699 -13.922 3.679 1.00 87.75 82 TYR A CA 1
ATOM 665 C C . TYR A 1 82 ? -4.676 -14.893 4.348 1.00 87.75 82 TYR A C 1
ATOM 667 O O . TYR A 1 82 ? -5.095 -15.858 3.721 1.00 87.75 82 TYR A O 1
ATOM 675 N N . GLU A 1 83 ? -5.105 -14.625 5.584 1.00 85.81 83 GLU A N 1
ATOM 676 C CA . GLU A 1 83 ? -6.073 -15.491 6.270 1.00 85.81 83 GLU A CA 1
ATOM 677 C C . GLU A 1 83 ? -7.417 -15.577 5.537 1.00 85.81 83 GLU A C 1
ATOM 679 O O . GLU A 1 83 ? -7.998 -16.659 5.469 1.00 85.81 83 GLU A O 1
ATOM 684 N N . ALA A 1 84 ? -7.878 -14.473 4.941 1.00 87.38 84 ALA A N 1
ATOM 685 C CA . ALA A 1 84 ? -9.117 -14.440 4.167 1.00 87.38 84 ALA A CA 1
ATOM 686 C C . ALA A 1 84 ? -9.022 -15.198 2.829 1.00 87.38 84 ALA A C 1
ATOM 688 O O . ALA A 1 84 ? -10.004 -15.792 2.397 1.00 87.38 84 ALA A O 1
ATOM 689 N N . THR A 1 85 ? -7.854 -15.198 2.177 1.00 88.88 85 THR A N 1
ATOM 690 C CA . THR A 1 85 ? -7.693 -15.700 0.795 1.00 88.88 85 THR A CA 1
ATOM 691 C C . THR A 1 85 ? -6.885 -16.991 0.676 1.00 88.88 85 THR A C 1
ATOM 693 O O . THR A 1 85 ? -6.839 -17.585 -0.398 1.00 88.88 85 THR A O 1
ATOM 696 N N . ARG A 1 86 ? -6.264 -17.491 1.753 1.00 83.38 86 ARG A N 1
ATOM 697 C CA . ARG A 1 86 ? -5.426 -18.708 1.701 1.00 83.38 86 ARG A CA 1
ATOM 698 C C . ARG A 1 86 ? -6.181 -19.977 1.293 1.00 83.38 86 ARG A C 1
ATOM 700 O O . ARG A 1 86 ? -5.550 -20.921 0.830 1.00 83.38 86 ARG A O 1
ATOM 707 N N . GLN A 1 87 ? -7.499 -20.021 1.505 1.00 84.69 87 GLN A N 1
ATOM 708 C CA . GLN A 1 87 ? -8.366 -21.146 1.119 1.00 84.69 87 GLN A CA 1
ATOM 709 C C . GLN A 1 87 ? -9.119 -20.898 -0.193 1.00 84.69 87 GLN A C 1
ATOM 711 O O . GLN A 1 87 ? -9.811 -21.794 -0.670 1.00 84.69 87 GLN A O 1
ATOM 716 N N . ASP A 1 88 ? -9.001 -19.700 -0.766 1.00 85.50 88 ASP A N 1
ATOM 717 C CA . ASP A 1 88 ? -9.661 -19.356 -2.017 1.00 85.50 88 ASP A CA 1
ATOM 718 C C . ASP A 1 88 ? -9.016 -20.144 -3.171 1.00 85.50 88 ASP A C 1
ATOM 720 O O . ASP A 1 88 ? -7.799 -20.040 -3.349 1.00 85.50 88 ASP A O 1
ATOM 724 N N . PRO A 1 89 ? -9.774 -20.927 -3.963 1.00 85.62 89 PRO A N 1
ATOM 725 C CA . PRO A 1 89 ? -9.231 -21.678 -5.094 1.00 85.62 89 PRO A CA 1
ATOM 726 C C . PRO A 1 89 ? -8.468 -20.814 -6.107 1.00 85.62 89 PRO A C 1
ATOM 728 O O . PRO A 1 89 ? -7.542 -21.314 -6.745 1.00 85.62 89 PRO A O 1
ATOM 731 N N . GLU A 1 90 ? -8.835 -19.538 -6.253 1.00 85.44 90 GLU A N 1
ATOM 732 C CA . GLU A 1 90 ? -8.192 -18.610 -7.186 1.00 85.44 90 GLU A CA 1
ATOM 733 C C . GLU A 1 90 ? -6.806 -18.167 -6.689 1.00 85.44 90 GLU A C 1
ATOM 735 O O . GLU A 1 90 ? -5.842 -18.129 -7.458 1.00 85.44 90 GLU A O 1
ATOM 740 N N . PHE A 1 91 ? -6.671 -17.885 -5.388 1.00 85.00 91 PHE A N 1
ATOM 741 C CA . PHE A 1 91 ? -5.443 -17.331 -4.803 1.00 85.00 91 PHE A CA 1
ATOM 742 C C . PHE A 1 91 ? -4.546 -18.373 -4.126 1.00 85.00 91 PHE A C 1
ATOM 744 O O . PHE A 1 91 ? -3.335 -18.166 -4.024 1.00 85.00 91 PHE A O 1
ATOM 751 N N . ALA A 1 92 ? -5.092 -19.518 -3.710 1.00 84.44 92 ALA A N 1
ATOM 752 C CA . ALA A 1 92 ? -4.354 -20.632 -3.119 1.00 84.44 92 ALA A CA 1
ATOM 753 C C . ALA A 1 92 ? -3.099 -21.052 -3.913 1.00 84.44 92 ALA A C 1
ATOM 755 O O . ALA A 1 92 ? -2.040 -21.164 -3.287 1.00 84.44 92 ALA A O 1
ATOM 756 N N . PRO A 1 93 ? -3.130 -21.235 -5.254 1.00 84.50 93 PRO A N 1
ATOM 757 C CA . PRO A 1 93 ? -1.920 -21.598 -5.997 1.00 84.50 93 PRO A CA 1
ATOM 758 C C . PRO A 1 93 ? -0.851 -20.496 -5.948 1.00 84.50 93 PRO A C 1
ATOM 760 O O . PRO A 1 93 ? 0.343 -20.791 -5.902 1.00 84.50 93 PRO A O 1
ATOM 763 N N . MET A 1 94 ? -1.258 -19.224 -5.897 1.00 84.94 94 MET A N 1
ATOM 764 C CA . MET A 1 94 ? -0.331 -18.092 -5.791 1.00 84.94 94 MET A CA 1
ATOM 765 C C . MET A 1 94 ? 0.321 -18.040 -4.406 1.00 84.94 94 MET A C 1
ATOM 767 O O . MET A 1 94 ? 1.522 -17.797 -4.296 1.00 84.94 94 MET A O 1
ATOM 771 N N . TRP A 1 95 ? -0.448 -18.313 -3.348 1.00 84.50 95 TRP A N 1
ATOM 772 C CA . TRP A 1 95 ? 0.068 -18.403 -1.982 1.00 84.50 95 TRP A CA 1
ATOM 773 C C . TRP A 1 95 ? 1.044 -19.562 -1.795 1.00 84.50 95 TRP A C 1
ATOM 775 O O . TRP A 1 95 ? 2.088 -19.377 -1.170 1.00 84.50 95 TRP A O 1
ATOM 785 N N . GLN A 1 96 ? 0.742 -20.724 -2.379 1.00 82.19 96 GLN A N 1
ATOM 786 C CA . GLN A 1 96 ? 1.643 -21.879 -2.373 1.00 82.19 96 GLN A CA 1
ATOM 787 C C . GLN A 1 96 ? 2.966 -21.562 -3.079 1.00 82.19 96 GLN A C 1
ATOM 789 O O . GLN A 1 96 ? 4.027 -21.862 -2.540 1.00 82.19 96 GLN A O 1
ATOM 794 N N . ALA A 1 97 ? 2.918 -20.885 -4.231 1.00 80.75 97 ALA A N 1
ATOM 795 C CA . ALA A 1 97 ? 4.113 -20.488 -4.976 1.00 80.75 97 ALA A CA 1
ATOM 796 C C . ALA A 1 97 ? 5.009 -19.477 -4.232 1.00 80.75 97 ALA A C 1
ATOM 798 O O . ALA A 1 97 ? 6.200 -19.383 -4.519 1.00 80.75 97 ALA A O 1
ATOM 799 N N . MET A 1 98 ? 4.458 -18.709 -3.287 1.00 78.00 98 MET A N 1
ATOM 800 C CA . MET A 1 98 ? 5.216 -17.735 -2.490 1.00 78.00 98 MET A CA 1
ATOM 801 C C . MET A 1 98 ? 5.830 -18.314 -1.210 1.00 78.00 98 MET A C 1
ATOM 803 O O . MET A 1 98 ? 6.505 -17.567 -0.500 1.00 78.00 98 MET A O 1
ATOM 807 N N . GLU A 1 99 ? 5.599 -19.600 -0.917 1.00 72.75 99 GLU A N 1
ATOM 808 C CA . GLU A 1 99 ? 6.164 -20.312 0.237 1.00 72.75 99 GLU A CA 1
ATOM 809 C C . GLU A 1 99 ? 6.002 -19.527 1.552 1.00 72.75 99 GLU A C 1
ATOM 811 O O . GLU A 1 99 ? 6.968 -19.195 2.239 1.00 72.75 99 GLU A O 1
ATOM 816 N N . VAL A 1 100 ? 4.767 -19.171 1.915 1.00 71.12 100 VAL A N 1
ATOM 817 C CA . VAL A 1 100 ? 4.510 -18.498 3.198 1.00 71.12 100 VAL A CA 1
ATOM 818 C C . VAL A 1 100 ? 4.755 -19.492 4.341 1.00 71.12 100 VAL A C 1
ATOM 820 O O . VAL A 1 100 ? 3.934 -20.369 4.599 1.00 71.12 100 VAL A O 1
ATOM 823 N N . VAL A 1 101 ? 5.897 -19.365 5.025 1.00 69.00 101 VAL A N 1
ATOM 824 C CA . VAL A 1 101 ? 6.310 -20.266 6.116 1.00 69.00 101 VAL A CA 1
ATOM 825 C C . VAL A 1 101 ? 6.081 -19.620 7.485 1.00 69.00 101 VAL A C 1
ATOM 827 O O . VAL A 1 101 ? 6.480 -18.483 7.741 1.00 69.00 101 VAL A O 1
ATOM 830 N N . SER A 1 102 ? 5.483 -20.365 8.416 1.00 68.38 102 SER A N 1
ATOM 831 C CA . SER A 1 102 ? 5.536 -20.038 9.843 1.00 6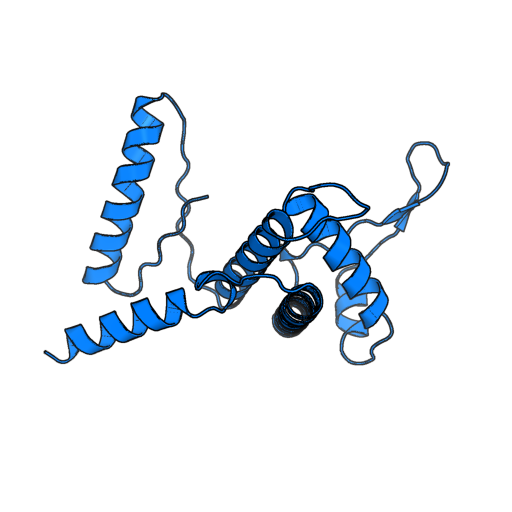8.38 102 SER A CA 1
ATOM 832 C C . SER A 1 102 ? 6.872 -20.506 10.412 1.00 68.38 102 SER A C 1
ATOM 834 O O . SER A 1 102 ? 7.132 -21.708 10.484 1.00 68.38 102 SER A O 1
ATOM 836 N N . VAL A 1 103 ? 7.722 -19.569 10.815 1.00 70.62 103 VAL A N 1
ATOM 837 C CA . VAL A 1 103 ? 9.012 -19.881 11.435 1.00 70.62 103 VAL A CA 1
ATOM 838 C C . VAL A 1 103 ? 8.809 -19.889 12.951 1.00 70.62 103 VAL A C 1
ATOM 840 O O . VAL A 1 103 ? 8.182 -18.964 13.474 1.00 70.62 103 VAL A O 1
ATOM 843 N N . PRO A 1 104 ? 9.280 -20.909 13.688 1.00 70.75 104 PRO A N 1
ATOM 844 C CA . PRO A 1 104 ? 9.241 -20.867 15.144 1.00 70.75 104 PRO A CA 1
ATOM 845 C C . PRO A 1 104 ? 9.987 -19.627 15.651 1.00 70.75 104 PRO A C 1
ATOM 847 O O . PRO A 1 104 ? 11.004 -19.222 15.084 1.00 70.75 104 PRO A O 1
ATOM 850 N N . SER A 1 105 ? 9.458 -19.004 16.704 1.00 72.94 105 SER A N 1
ATOM 851 C CA . SER A 1 105 ? 10.170 -17.929 17.394 1.00 72.94 105 SER A CA 1
ATOM 852 C C . SER A 1 105 ? 11.528 -18.443 17.870 1.00 72.94 105 SER A C 1
ATOM 854 O O . SER A 1 105 ? 11.645 -19.612 18.242 1.00 72.94 105 SER A O 1
ATOM 856 N N . MET A 1 106 ? 12.553 -17.586 17.873 1.00 76.31 106 MET A N 1
ATOM 857 C CA . MET A 1 106 ? 13.884 -17.978 18.359 1.00 76.31 106 MET A CA 1
ATOM 858 C C . MET A 1 106 ? 13.856 -18.417 19.826 1.00 76.31 106 MET A C 1
ATOM 860 O O . MET A 1 106 ? 14.669 -19.239 20.236 1.00 76.31 106 MET A O 1
ATOM 864 N N . ASP A 1 107 ? 12.883 -17.915 20.585 1.00 78.44 107 ASP A N 1
ATOM 865 C CA . ASP A 1 107 ? 12.674 -18.287 21.982 1.00 78.44 107 ASP A CA 1
ATOM 866 C C . ASP A 1 107 ? 11.953 -19.639 22.125 1.00 78.44 107 ASP A C 1
ATOM 868 O O . ASP A 1 107 ? 11.669 -20.076 23.235 1.00 78.44 107 ASP A O 1
ATOM 872 N N . CYS A 1 108 ? 11.591 -20.291 21.012 1.00 61.88 108 CYS A N 1
ATOM 873 C CA . CYS A 1 108 ? 10.742 -21.487 20.937 1.00 61.88 108 CYS A CA 1
ATOM 874 C C . CYS A 1 108 ? 9.357 -21.328 21.599 1.00 61.88 108 CYS A C 1
ATOM 876 O O . CYS A 1 108 ? 8.589 -22.287 21.679 1.00 61.88 108 CYS A O 1
ATOM 878 N N . VAL A 1 109 ? 9.004 -20.115 22.033 1.00 71.12 109 VAL A N 1
ATOM 879 C CA . VAL A 1 109 ? 7.694 -19.758 22.577 1.00 71.12 109 VAL A CA 1
ATOM 880 C C . VAL A 1 109 ? 6.893 -19.073 21.471 1.00 71.12 109 VAL A C 1
ATOM 882 O O . VAL A 1 109 ? 6.887 -17.852 21.329 1.00 71.12 109 VAL A O 1
ATOM 885 N N . GLY A 1 110 ? 6.238 -19.887 20.645 1.00 67.25 110 GLY A N 1
ATOM 886 C CA . GLY A 1 110 ? 5.331 -19.436 19.588 1.00 67.25 110 GLY A CA 1
ATOM 887 C C . GLY A 1 110 ? 5.931 -19.439 18.182 1.00 67.25 110 GLY A C 1
ATOM 888 O O . GLY A 1 110 ? 7.031 -19.932 17.940 1.00 67.25 110 GLY A O 1
ATOM 889 N N . PHE A 1 111 ? 5.168 -18.895 17.236 1.00 65.81 111 PHE A N 1
ATOM 890 C CA . PHE A 1 111 ? 5.519 -18.844 15.820 1.00 65.81 111 PHE A CA 1
ATOM 891 C C . PHE A 1 111 ? 5.476 -17.404 15.323 1.00 65.81 111 PHE A C 1
ATOM 893 O O . PHE A 1 111 ? 4.547 -16.654 15.625 1.00 65.81 111 PHE A O 1
ATOM 900 N N . HIS A 1 112 ? 6.464 -17.032 14.518 1.00 61.47 112 HIS A N 1
ATOM 901 C CA . HIS A 1 112 ? 6.405 -15.845 13.687 1.00 61.47 112 HIS A CA 1
ATOM 902 C C . HIS A 1 112 ? 5.936 -16.246 12.298 1.00 61.47 112 HIS A C 1
ATOM 904 O O . HIS A 1 112 ? 6.525 -17.099 11.633 1.00 61.47 112 HIS A O 1
ATOM 910 N N . LEU A 1 113 ? 4.875 -15.598 11.833 1.00 64.62 113 LEU A N 1
ATOM 911 C CA . LEU A 1 113 ? 4.500 -15.708 10.437 1.00 64.62 113 LEU A CA 1
ATOM 912 C C . LEU A 1 113 ? 5.548 -14.945 9.623 1.00 64.62 113 LEU A C 1
ATOM 914 O O . LEU A 1 113 ? 5.708 -13.732 9.808 1.00 64.62 113 LEU A O 1
ATOM 918 N N . TYR A 1 114 ? 6.268 -15.631 8.733 1.00 66.81 114 TYR A N 1
ATOM 919 C CA . TYR A 1 114 ? 7.061 -14.931 7.734 1.00 66.81 114 TYR A CA 1
ATOM 920 C C . TYR A 1 114 ? 6.072 -14.229 6.805 1.00 66.81 114 TYR A C 1
ATOM 922 O O . TYR A 1 114 ? 5.423 -14.859 5.973 1.00 66.81 114 TYR A O 1
ATOM 930 N N . SER A 1 115 ? 5.870 -12.929 7.039 1.00 62.09 115 SER A N 1
ATOM 931 C CA . SER A 1 115 ? 4.833 -12.170 6.345 1.00 62.09 115 SER A CA 1
ATOM 932 C C . SER A 1 115 ? 5.042 -12.256 4.832 1.00 62.09 115 SER A C 1
ATOM 934 O O . SER A 1 115 ? 6.173 -12.063 4.368 1.00 62.09 115 SER A O 1
ATOM 936 N N . PRO A 1 116 ? 3.972 -12.490 4.054 1.00 69.69 116 PRO A N 1
ATOM 937 C CA . PRO A 1 116 ? 4.081 -12.527 2.610 1.00 69.69 116 PRO A CA 1
ATOM 938 C C . PRO A 1 116 ? 4.709 -11.234 2.086 1.00 69.69 116 PRO A C 1
ATOM 940 O O . PRO A 1 116 ? 4.319 -10.122 2.459 1.00 69.69 116 PRO A O 1
ATOM 943 N N . ARG A 1 117 ? 5.718 -11.359 1.221 1.00 71.94 117 ARG A N 1
ATOM 944 C CA . ARG A 1 117 ? 6.411 -10.193 0.665 1.00 71.94 117 ARG A CA 1
ATOM 945 C C . ARG A 1 117 ? 5.564 -9.586 -0.450 1.00 71.94 117 ARG A C 1
ATOM 947 O O . ARG A 1 117 ? 5.618 -10.059 -1.579 1.00 71.94 117 ARG A O 1
ATOM 954 N N . SER A 1 118 ? 4.882 -8.474 -0.161 1.00 68.69 118 SER A N 1
ATOM 955 C CA . SER A 1 118 ? 4.052 -7.740 -1.142 1.00 68.69 118 SER A CA 1
ATOM 956 C C . SER A 1 118 ? 4.786 -7.349 -2.434 1.00 68.69 118 SER A C 1
ATOM 958 O O . SER A 1 118 ? 4.159 -7.156 -3.465 1.00 68.69 118 SER A O 1
ATOM 960 N N . ARG A 1 119 ? 6.125 -7.252 -2.402 1.00 71.25 119 ARG A N 1
ATOM 961 C CA . ARG A 1 119 ? 6.962 -6.978 -3.584 1.00 71.25 119 ARG A CA 1
ATOM 962 C C . ARG A 1 119 ? 6.903 -8.094 -4.635 1.00 71.25 119 ARG A C 1
ATOM 964 O O . ARG A 1 119 ? 7.174 -7.829 -5.797 1.00 71.25 119 ARG A O 1
ATOM 971 N N . VAL A 1 120 ? 6.604 -9.322 -4.216 1.00 74.06 120 VAL A N 1
ATOM 972 C CA . VAL A 1 120 ? 6.602 -10.524 -5.066 1.00 74.06 120 VAL A CA 1
ATOM 973 C C . VAL A 1 120 ? 5.179 -10.876 -5.519 1.00 74.06 120 VAL A C 1
ATOM 975 O O . VAL A 1 120 ? 4.968 -11.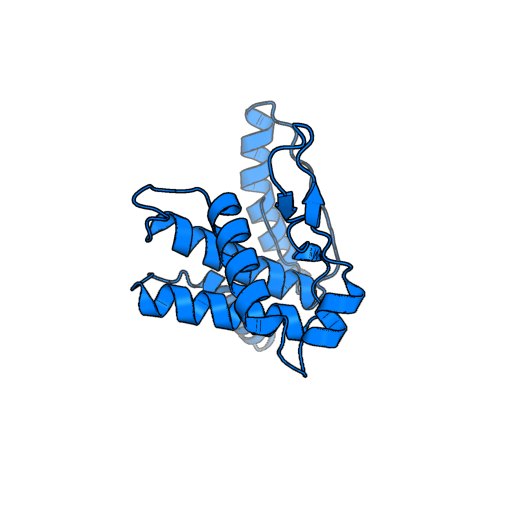902 -6.151 1.00 74.06 120 VAL A O 1
ATOM 978 N N . PHE A 1 121 ? 4.184 -10.040 -5.202 1.00 79.88 121 PHE A N 1
ATOM 979 C CA . PHE A 1 121 ? 2.801 -10.334 -5.555 1.00 79.88 121 PHE A CA 1
ATOM 980 C C . PHE A 1 121 ? 2.621 -10.373 -7.074 1.00 79.88 121 PHE A C 1
ATOM 982 O O . PHE A 1 121 ? 2.966 -9.402 -7.755 1.00 79.88 121 PHE A O 1
ATOM 989 N N . PRO A 1 122 ? 2.036 -11.460 -7.607 1.00 81.12 122 PRO A N 1
ATOM 990 C CA . PRO A 1 122 ? 1.526 -11.463 -8.965 1.00 81.12 122 PRO A CA 1
ATOM 991 C C . PRO A 1 122 ? 0.490 -10.350 -9.140 1.00 81.12 122 PRO A C 1
ATOM 993 O O . PRO A 1 122 ? -0.253 -10.029 -8.212 1.00 81.12 122 PRO A O 1
ATOM 996 N N . HIS A 1 123 ? 0.395 -9.808 -10.352 1.00 80.25 123 HIS A N 1
ATOM 997 C CA . HIS A 1 123 ? -0.567 -8.762 -10.708 1.00 80.25 123 HIS A CA 1
ATOM 998 C C . HIS A 1 123 ? -2.018 -9.021 -10.232 1.00 80.25 123 HIS A C 1
ATOM 1000 O O . HIS A 1 123 ? -2.595 -8.111 -9.632 1.00 80.25 123 HIS A O 1
ATOM 1006 N N . PRO A 1 124 ? -2.611 -10.227 -10.405 1.00 82.69 124 PRO A N 1
ATOM 1007 C CA . PRO A 1 124 ? -3.967 -10.495 -9.909 1.00 82.69 124 PRO A CA 1
ATOM 1008 C C . PRO A 1 124 ? -4.072 -10.408 -8.380 1.00 82.69 124 PRO A C 1
ATOM 1010 O O . PRO A 1 124 ? -5.005 -9.804 -7.856 1.00 82.69 124 PRO A O 1
ATOM 1013 N N . LEU A 1 125 ? -3.076 -10.924 -7.654 1.00 85.69 125 LEU A N 1
ATOM 1014 C CA . LEU A 1 125 ? -3.058 -10.875 -6.193 1.00 85.69 125 LEU A CA 1
ATOM 1015 C C . LEU A 1 125 ? -2.851 -9.449 -5.666 1.00 85.69 125 LEU A C 1
ATOM 1017 O O . LEU A 1 125 ? -3.453 -9.059 -4.670 1.00 85.69 125 LEU A O 1
ATOM 1021 N N . ALA A 1 126 ? -2.021 -8.653 -6.346 1.00 84.94 126 ALA A N 1
ATOM 1022 C CA . ALA A 1 126 ? -1.824 -7.243 -6.023 1.00 84.94 126 ALA A CA 1
ATOM 1023 C C . ALA A 1 126 ? -3.112 -6.425 -6.220 1.00 84.94 126 ALA A C 1
ATOM 1025 O O . ALA A 1 126 ? -3.436 -5.592 -5.372 1.00 84.94 126 ALA A O 1
ATOM 1026 N N . GLY A 1 127 ? -3.867 -6.694 -7.292 1.00 85.19 127 GLY A N 1
ATOM 1027 C CA . GLY A 1 127 ? -5.174 -6.081 -7.535 1.00 85.19 127 GLY A CA 1
ATOM 1028 C C . GLY A 1 127 ? -6.203 -6.447 -6.462 1.00 85.19 127 GLY A C 1
ATOM 1029 O O . GLY A 1 127 ? -6.842 -5.559 -5.898 1.00 85.19 127 GLY A O 1
ATOM 1030 N N . ALA A 1 128 ? -6.301 -7.733 -6.117 1.00 88.81 128 ALA A N 1
ATOM 1031 C CA . ALA A 1 128 ? -7.184 -8.211 -5.053 1.00 88.81 128 ALA A CA 1
ATOM 1032 C C . ALA A 1 128 ? -6.818 -7.611 -3.684 1.00 88.81 128 ALA A C 1
ATOM 1034 O O . ALA A 1 128 ? -7.690 -7.172 -2.935 1.00 88.81 128 ALA A O 1
ATOM 1035 N N . TYR A 1 129 ? -5.522 -7.510 -3.379 1.00 89.56 129 TYR A N 1
ATOM 1036 C CA . TYR A 1 129 ? -5.054 -6.882 -2.147 1.00 89.56 129 TYR A CA 1
ATOM 1037 C C . TYR A 1 129 ? -5.393 -5.386 -2.085 1.00 89.56 129 TYR A C 1
ATOM 1039 O O . TYR A 1 129 ? -5.796 -4.883 -1.037 1.00 89.56 129 TYR A O 1
ATOM 1047 N N . LEU A 1 130 ? -5.268 -4.660 -3.200 1.00 89.69 130 LEU A N 1
ATOM 1048 C CA . LEU A 1 130 ? -5.658 -3.251 -3.261 1.00 89.69 130 LEU A CA 1
ATOM 1049 C C . LEU A 1 130 ? -7.169 -3.071 -3.046 1.00 89.69 130 LEU A C 1
ATOM 1051 O O . LEU A 1 130 ? -7.570 -2.186 -2.290 1.00 89.69 130 LEU A O 1
ATOM 1055 N N . ALA A 1 131 ? -7.998 -3.923 -3.655 1.00 90.00 131 ALA A N 1
ATOM 1056 C CA . ALA A 1 131 ? -9.443 -3.918 -3.429 1.00 90.00 131 ALA A CA 1
ATOM 1057 C C . ALA A 1 131 ? -9.778 -4.158 -1.948 1.00 90.00 131 ALA A C 1
ATOM 1059 O O . ALA A 1 131 ? -10.538 -3.393 -1.356 1.00 90.00 131 ALA A O 1
ATOM 1060 N N . PHE A 1 132 ? -9.118 -5.139 -1.325 1.00 91.50 132 PHE A N 1
ATOM 1061 C CA . PHE A 1 132 ? -9.251 -5.420 0.103 1.00 91.50 132 PHE A CA 1
ATOM 1062 C C . PHE A 1 132 ? -8.888 -4.211 0.980 1.00 91.50 132 PHE A C 1
ATOM 1064 O O . PHE A 1 132 ? -9.579 -3.926 1.959 1.00 91.50 132 PHE A O 1
ATOM 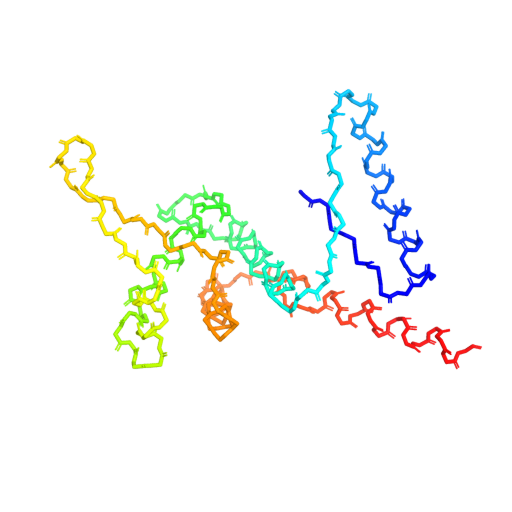1071 N N . LEU A 1 133 ? -7.828 -3.466 0.642 1.00 91.88 133 LEU A N 1
ATOM 1072 C CA . LEU A 1 133 ? -7.451 -2.248 1.370 1.00 91.88 133 LEU A CA 1
ATOM 1073 C C . LEU A 1 133 ? -8.510 -1.150 1.260 1.00 91.88 133 LEU A C 1
ATOM 1075 O O . LEU A 1 133 ? -8.802 -0.499 2.266 1.00 91.88 133 LEU A O 1
ATOM 1079 N N . HIS A 1 134 ? -9.074 -0.946 0.069 1.00 90.56 134 HIS A N 1
ATOM 1080 C CA . HIS A 1 134 ? -10.125 0.046 -0.135 1.00 90.56 134 HIS A CA 1
ATOM 1081 C C . HIS A 1 134 ? -11.396 -0.313 0.623 1.00 90.56 134 HIS A C 1
ATOM 1083 O O . HIS A 1 134 ? -11.878 0.514 1.387 1.00 90.56 134 HIS A O 1
ATOM 1089 N N . GLU A 1 135 ? -11.863 -1.557 0.527 1.00 92.56 135 GLU A N 1
ATOM 1090 C CA . GLU A 1 135 ? -13.024 -2.028 1.288 1.00 92.56 135 GLU A CA 1
ATOM 1091 C C . GLU A 1 135 ? -12.802 -1.873 2.801 1.00 92.56 135 GLU A C 1
ATOM 1093 O O . GLU A 1 135 ? -13.649 -1.357 3.533 1.00 92.56 135 GLU A O 1
ATOM 1098 N N . THR A 1 136 ? -11.605 -2.235 3.266 1.00 90.56 136 THR A N 1
ATOM 1099 C CA . THR A 1 136 ? -11.204 -2.118 4.669 1.00 90.56 136 THR A CA 1
ATOM 1100 C C . T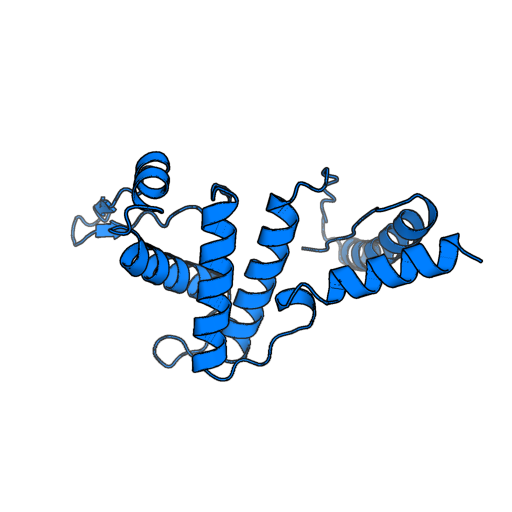HR A 1 136 ? -11.185 -0.666 5.157 1.00 90.56 136 THR A C 1
ATOM 1102 O O . THR A 1 136 ? -11.569 -0.391 6.297 1.00 90.56 136 THR A O 1
ATOM 1105 N N . GLY A 1 137 ? -10.696 0.268 4.340 1.00 90.50 137 GLY A N 1
ATOM 1106 C CA . GLY A 1 137 ? -10.667 1.683 4.702 1.00 90.50 137 GLY A CA 1
ATOM 1107 C C . GLY A 1 137 ? -12.026 2.365 4.552 1.00 90.50 137 GLY A C 1
ATOM 1108 O O . GLY A 1 137 ? -12.375 3.177 5.406 1.00 90.50 137 GLY A O 1
ATOM 1109 N N . ASP A 1 138 ? -12.832 1.987 3.559 1.00 92.38 138 ASP A N 1
ATOM 1110 C CA . ASP A 1 138 ? -14.199 2.488 3.372 1.00 92.38 138 ASP A CA 1
ATOM 1111 C C . ASP A 1 138 ? -15.082 2.106 4.563 1.00 92.38 138 ASP A C 1
ATOM 1113 O O . ASP A 1 138 ? -15.753 2.963 5.140 1.00 92.38 138 ASP A O 1
ATOM 1117 N N . ALA A 1 139 ? -14.985 0.856 5.027 1.00 90.25 139 ALA A N 1
ATOM 1118 C CA . ALA A 1 139 ? -15.670 0.385 6.231 1.00 90.25 139 ALA A CA 1
ATOM 1119 C C . ALA A 1 139 ? -15.267 1.157 7.504 1.00 90.25 139 ALA A C 1
ATOM 1121 O O . ALA A 1 139 ? -16.012 1.180 8.485 1.00 90.25 139 ALA A O 1
ATOM 1122 N N . ARG A 1 140 ? -14.089 1.794 7.502 1.00 90.06 140 ARG A N 1
ATOM 1123 C CA . ARG A 1 140 ? -13.554 2.592 8.617 1.00 90.06 140 ARG A CA 1
ATOM 1124 C C . ARG A 1 140 ? -13.651 4.103 8.391 1.00 90.06 140 ARG A C 1
ATOM 1126 O O . ARG A 1 140 ? -13.218 4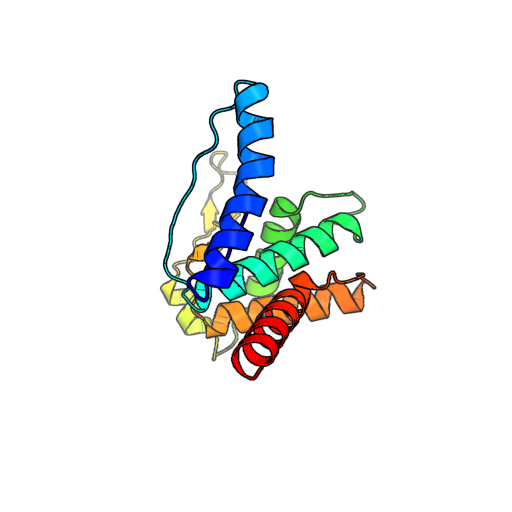.865 9.251 1.00 90.06 140 ARG A O 1
ATOM 1133 N N . GLY A 1 141 ? -14.227 4.543 7.272 1.00 90.06 141 GLY A N 1
ATOM 1134 C CA . GLY A 1 141 ? -14.397 5.959 6.947 1.00 90.06 141 GLY A CA 1
ATOM 1135 C C . GLY A 1 141 ? -13.096 6.698 6.611 1.00 90.06 141 GLY A C 1
ATOM 1136 O O . GLY A 1 141 ? -12.989 7.895 6.889 1.00 90.06 141 GLY A O 1
ATOM 1137 N N . VAL A 1 142 ? -12.102 6.010 6.040 1.00 92.19 142 VAL A N 1
ATOM 1138 C CA . VAL A 1 142 ? -10.827 6.614 5.614 1.00 92.19 142 VAL A CA 1
ATOM 1139 C C . VAL A 1 142 ? -11.056 7.653 4.516 1.00 92.19 142 VAL A C 1
ATOM 1141 O O . VAL A 1 142 ? -11.844 7.452 3.593 1.00 92.19 142 VAL A O 1
ATOM 1144 N N . LYS A 1 143 ? -10.322 8.769 4.574 1.00 91.62 143 LYS A N 1
ATOM 1145 C CA . LYS A 1 143 ? -10.346 9.792 3.523 1.00 91.62 143 LYS A CA 1
ATOM 1146 C C . LYS A 1 143 ? -9.215 9.538 2.535 1.00 91.62 143 LYS A C 1
ATOM 1148 O O . LYS A 1 143 ? -8.069 9.926 2.761 1.00 91.62 143 LYS A O 1
ATOM 1153 N N . TRP A 1 144 ? -9.540 8.898 1.418 1.00 89.50 144 TRP A N 1
ATOM 1154 C CA . TRP A 1 144 ? -8.543 8.549 0.409 1.00 89.50 144 TRP A CA 1
ATOM 1155 C C . TRP A 1 144 ? -7.940 9.773 -0.273 1.00 89.50 144 TRP A C 1
ATOM 1157 O O . TRP A 1 144 ? -8.643 10.661 -0.761 1.00 89.50 144 TRP A O 1
ATOM 1167 N N . SER A 1 145 ? -6.614 9.788 -0.356 1.00 86.94 145 SER A N 1
ATOM 1168 C CA . SER A 1 145 ? -5.898 10.739 -1.193 1.00 86.94 145 SER A CA 1
ATOM 1169 C C . SER A 1 145 ? -6.089 10.415 -2.687 1.00 86.94 145 SER A C 1
ATOM 1171 O O . SER A 1 145 ? -6.331 9.260 -3.056 1.00 86.94 145 SER A O 1
ATOM 1173 N N . PRO A 1 146 ? -5.944 11.407 -3.588 1.00 80.75 146 PRO A N 1
ATOM 1174 C CA . PRO A 1 146 ? -6.035 11.179 -5.032 1.00 80.75 146 PRO A CA 1
ATOM 1175 C C . PRO A 1 146 ? -5.058 10.115 -5.548 1.00 80.75 146 PRO A C 1
ATOM 1177 O O . PRO A 1 146 ? -5.365 9.422 -6.517 1.00 80.75 146 PRO A O 1
ATOM 1180 N N . THR A 1 147 ? -3.894 9.981 -4.907 1.00 81.00 147 THR A N 1
ATOM 1181 C CA . THR A 1 147 ? -2.879 8.969 -5.223 1.00 81.00 147 THR A CA 1
ATOM 1182 C C . THR A 1 147 ? -3.358 7.561 -4.879 1.00 81.00 147 THR A C 1
ATOM 1184 O O . THR A 1 147 ? -3.184 6.641 -5.671 1.00 81.00 147 THR A O 1
ATOM 1187 N N . SER A 1 148 ? -4.013 7.397 -3.728 1.00 79.06 148 SER A N 1
ATOM 1188 C CA . SER A 1 148 ? -4.546 6.107 -3.273 1.00 79.06 148 SER A CA 1
ATOM 1189 C C . SER A 1 148 ? -5.685 5.598 -4.146 1.00 79.06 148 SER A C 1
ATOM 1191 O O . SER A 1 148 ? -5.869 4.399 -4.247 1.00 79.06 148 SER A O 1
ATOM 1193 N N . LEU A 1 149 ? -6.425 6.492 -4.808 1.00 78.31 149 LEU A N 1
ATOM 1194 C CA . LEU A 1 149 ? -7.472 6.126 -5.768 1.00 78.31 149 LEU A CA 1
ATOM 1195 C C . LEU A 1 149 ? -6.936 5.877 -7.191 1.00 78.31 149 LEU A C 1
ATOM 1197 O O . LEU A 1 149 ? -7.734 5.706 -8.110 1.00 78.31 149 LEU A O 1
ATOM 1201 N N . GLY A 1 150 ? -5.619 5.979 -7.413 1.00 71.38 150 GLY A N 1
ATOM 1202 C CA . GLY A 1 150 ? -5.016 5.953 -8.754 1.00 71.38 150 GLY A CA 1
ATOM 1203 C C . GLY A 1 150 ? -5.390 7.157 -9.636 1.00 71.38 150 GLY A C 1
ATOM 1204 O O . GLY A 1 150 ? -5.087 7.191 -10.824 1.00 71.38 150 GLY A O 1
ATOM 1205 N N . ARG A 1 151 ? -6.058 8.181 -9.081 1.00 60.34 151 ARG A N 1
ATOM 1206 C CA . ARG A 1 151 ? -6.606 9.319 -9.847 1.00 60.34 151 ARG A CA 1
ATOM 1207 C C . ARG A 1 151 ? -5.593 10.423 -10.115 1.00 60.34 151 ARG A C 1
ATOM 1209 O O . ARG A 1 151 ? -5.736 11.154 -11.090 1.00 60.34 151 ARG A O 1
ATOM 1216 N N . GLN A 1 152 ? -4.578 10.563 -9.266 1.00 54.25 152 GLN A N 1
ATOM 1217 C CA . GLN A 1 152 ? -3.521 11.556 -9.486 1.00 54.25 152 GLN A CA 1
ATOM 1218 C C . GLN A 1 152 ? -2.657 11.223 -10.715 1.00 54.25 152 GLN A C 1
ATOM 1220 O O . GLN A 1 152 ? -2.051 12.114 -11.299 1.00 54.25 152 GLN A O 1
ATOM 1225 N N . GLU A 1 153 ? -2.652 9.956 -11.127 1.00 50.38 153 GLU A N 1
ATOM 1226 C CA . GLU A 1 153 ? -1.935 9.456 -12.301 1.00 50.38 153 GLU A CA 1
ATOM 1227 C C . GLU A 1 153 ? -2.739 9.726 -13.586 1.00 50.38 153 GLU A C 1
ATOM 1229 O O . GLU A 1 153 ? -2.210 10.332 -14.514 1.00 50.38 153 GLU A O 1
ATOM 1234 N N . ALA A 1 154 ? -4.050 9.450 -13.589 1.00 42.50 154 ALA A N 1
ATOM 1235 C CA . ALA A 1 154 ? -4.935 9.771 -14.717 1.00 42.50 154 ALA A CA 1
ATOM 1236 C C . ALA A 1 154 ? -5.033 11.281 -15.017 1.00 42.50 154 ALA A C 1
ATOM 1238 O O . ALA A 1 154 ? -5.158 11.681 -16.173 1.00 42.50 154 ALA A O 1
ATOM 1239 N N . ALA A 1 155 ? -4.968 12.133 -13.988 1.00 40.81 155 ALA A N 1
ATOM 1240 C CA . ALA A 1 155 ? -5.004 13.586 -14.157 1.00 40.81 155 ALA A CA 1
ATOM 1241 C C . ALA A 1 155 ? -3.728 14.144 -14.816 1.00 40.81 155 ALA A C 1
ATOM 1243 O O . ALA A 1 155 ? -3.815 15.092 -15.597 1.00 40.81 155 ALA A O 1
ATOM 1244 N N . ASN A 1 156 ? -2.564 13.547 -14.537 1.00 48.19 156 ASN A N 1
ATOM 1245 C CA . ASN A 1 156 ? -1.313 13.919 -15.198 1.00 48.19 156 ASN A CA 1
ATOM 1246 C C . ASN A 1 156 ? -1.310 13.441 -16.659 1.00 48.19 156 ASN A C 1
ATOM 1248 O O . ASN A 1 156 ? -1.025 14.242 -17.545 1.00 48.19 156 ASN A O 1
ATOM 1252 N N . ASP A 1 157 ? -1.745 12.207 -16.922 1.00 45.03 157 ASP A N 1
ATOM 1253 C CA . ASP A 1 157 ? -1.792 11.637 -18.277 1.00 45.03 157 ASP A CA 1
ATOM 1254 C C . ASP A 1 157 ? -2.805 12.365 -19.186 1.00 45.03 157 ASP A C 1
ATOM 1256 O O . ASP A 1 157 ? -2.513 12.668 -20.341 1.00 45.03 157 ASP A O 1
ATOM 1260 N N . ALA A 1 158 ? -3.977 12.744 -18.661 1.00 42.09 158 ALA A N 1
ATOM 1261 C CA . ALA A 1 158 ? -4.963 13.528 -19.412 1.00 42.09 158 ALA A CA 1
ATOM 1262 C C . ALA A 1 158 ? -4.472 14.952 -19.736 1.00 42.09 158 ALA A C 1
ATOM 1264 O O . ALA A 1 158 ? -4.785 15.494 -20.799 1.00 42.09 158 ALA A O 1
ATOM 1265 N N . SER A 1 159 ? -3.684 15.558 -18.841 1.00 46.81 159 SER A N 1
ATOM 1266 C CA . SER A 1 159 ? -3.064 16.866 -19.082 1.00 46.81 159 SER A CA 1
ATOM 1267 C C . SER A 1 159 ? -1.936 16.815 -20.121 1.00 46.81 159 SER A C 1
ATOM 1269 O O . SER A 1 159 ? -1.698 17.814 -20.804 1.00 46.81 159 SER A O 1
ATOM 1271 N N . ALA A 1 160 ? -1.303 15.648 -20.283 1.00 45.00 160 ALA A N 1
ATOM 1272 C CA . ALA A 1 160 ? -0.279 15.383 -21.288 1.00 45.00 160 ALA A CA 1
ATOM 1273 C C . ALA A 1 160 ? -0.879 15.310 -22.693 1.00 45.00 160 ALA A C 1
ATOM 1275 O O . ALA A 1 160 ? -0.468 16.037 -23.599 1.00 45.00 160 ALA A O 1
ATOM 1276 N N . SER A 1 161 ? -1.933 14.505 -22.859 1.00 44.16 161 SER A N 1
ATOM 1277 C CA . SER A 1 161 ? -2.590 14.304 -24.156 1.00 44.16 161 SER A CA 1
ATOM 1278 C C . SER A 1 161 ? -3.293 15.562 -24.680 1.00 44.16 161 SER A C 1
ATOM 1280 O O . SER A 1 161 ? -3.360 15.776 -25.886 1.00 44.16 161 SER A O 1
ATOM 1282 N N . GLN A 1 162 ? -3.791 16.433 -23.795 1.00 49.19 162 GLN A N 1
ATOM 1283 C CA . GLN A 1 162 ? -4.399 17.711 -24.194 1.00 49.19 162 GLN A CA 1
ATOM 1284 C C . GLN A 1 162 ? -3.379 18.762 -24.659 1.00 49.19 162 GLN A C 1
ATOM 1286 O O . GLN A 1 162 ? -3.763 19.706 -25.344 1.00 49.19 162 GLN A O 1
ATOM 1291 N N . ARG A 1 163 ? -2.094 18.615 -24.309 1.00 46.56 163 ARG A N 1
ATOM 1292 C CA . ARG A 1 163 ? -1.016 19.522 -24.738 1.00 46.56 163 ARG A CA 1
ATOM 1293 C C . ARG A 1 163 ? -0.330 19.089 -26.030 1.00 46.56 163 ARG A C 1
ATOM 1295 O O . ARG A 1 163 ? 0.257 19.934 -26.684 1.00 46.56 163 ARG A O 1
ATOM 1302 N N . GLU A 1 164 ? -0.410 17.813 -26.399 1.00 43.22 164 GLU A N 1
ATOM 1303 C CA . GLU A 1 164 ? 0.092 17.308 -27.689 1.00 43.22 164 GLU A CA 1
ATOM 1304 C C . GLU A 1 164 ? -0.895 17.541 -28.851 1.00 43.22 164 GLU A C 1
ATOM 1306 O O . GLU A 1 164 ? -0.509 17.456 -30.013 1.00 43.22 164 GLU A O 1
ATOM 1311 N N . ALA A 1 165 ? -2.161 17.857 -28.552 1.00 49.03 165 ALA A N 1
ATOM 1312 C CA . ALA A 1 165 ? -3.205 18.142 -29.542 1.00 49.03 165 ALA A CA 1
ATOM 1313 C C . ALA A 1 165 ? -3.387 19.645 -29.866 1.00 49.03 165 ALA A C 1
ATOM 1315 O O . ALA A 1 165 ? -4.320 19.994 -30.593 1.00 49.03 165 ALA A O 1
ATOM 1316 N N . ALA A 1 166 ? -2.534 20.521 -29.324 1.00 41.16 166 ALA A N 1
ATOM 1317 C CA . ALA A 1 166 ? -2.551 21.976 -29.508 1.00 41.16 166 ALA A CA 1
ATOM 1318 C C . ALA A 1 166 ? -1.201 22.472 -30.043 1.00 41.16 166 ALA A C 1
ATOM 1320 O O . ALA A 1 166 ? -1.216 23.411 -30.870 1.00 41.16 166 ALA A O 1
#

Nearest PDB structures (foldseek):
  1pc6-assembly1_B  TM=7.724E-01  e=1.418E-06  Lambdavirus lambda
  1pc6-assembly1_A  TM=6.003E-01  e=8.317E-05  Lambdavirus lambda

pLDDT: mean 78.74, std 13.58, range [40.81, 94.5]

Radius of gyration: 19.16 Å; Cα contacts (8 Å, |Δi|>4): 131; chains: 1; bounding box: 40×44×52 Å

Solvent-accessible surface area (backbone atoms only — not comparable to full-atom values): 9917 Å² total; per-residue (Å²): 136,90,86,71,72,64,90,47,78,71,57,21,51,54,33,50,54,56,53,45,58,55,51,52,55,40,47,74,70,74,46,85,86,82,88,84,89,76,83,89,46,76,65,56,56,53,52,50,23,44,56,39,41,31,44,36,41,28,73,68,42,66,60,95,85,35,82,42,52,37,67,58,47,45,55,52,53,50,51,53,49,44,70,72,35,58,79,36,83,84,46,26,64,58,50,60,75,64,62,69,47,74,41,69,30,94,84,69,74,56,70,40,70,49,70,78,61,75,90,74,51,52,68,71,58,48,52,52,52,42,50,51,51,50,55,57,31,58,80,68,68,44,73,76,48,54,51,37,70,53,47,53,56,54,56,52,54,55,57,51,58,62,59,77,76,110

Secondary structure (DSSP, 8-state):
------SSHHHHHHHHHHHHHHHHHHHHTT-----------HHHHHHHHHHHHHHHHHHH--BTTB---HHHHHHHHHHHHHHHHTT-TTTHHHHHHTT--EEEPTTSSSEEE----GGG--HHHHHHHHHHHHHHHHTTT---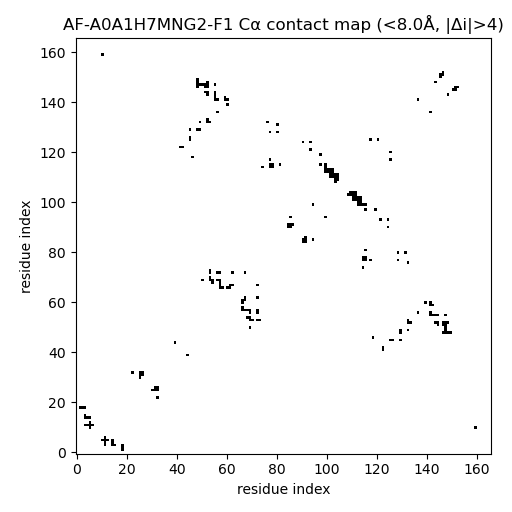-TTTTTHHHHHHHHHHHHHHT-

Mean predicted aligned error: 11.66 Å

Foldseek 3Di:
DQDFDPPDDVRSVVSVVVVVVVVVVCVVVVHDDDDDDDDDDVLVLLVQLVLQLLQLCLVQHDDPNHRDHSVVSVQVLQVVLCVVCCPPPVCVVVVVVQPFDFDQDPVNPGTDGPRRDSSPDDPVRSVVSLVSSVVVCVVVVGDHDCSNVVNVVVVVVVVVVVVVVD